Protein AF-A0A3N5U296-F1 (afdb_monomer)

Foldseek 3Di:
DDWDQFLNDIFDADPVGDTPCVVPDDPRRVCRVCVVVVNPPDDPVNVVVD

Sequence (50 aa):
MAKQSLGGVEIEVDEDGFIQEPDKWSKAVAEDLAKVENASPMGENHWKIV

Radius of gyration: 10.75 Å; Cα contacts (8 Å, |Δi|>4): 58; chains: 1; bounding box: 21×18×27 Å

Nearest PDB structures (foldseek):
  1ji8-assembly1_A  TM=8.181E-01  e=1.255E-02  Pyrobaculum aerophilum
  2a5w-assembly1_A  TM=7.995E-01  e=2.182E-02  Archaeoglobus fulgidus DSM 4304
  2xsj-assembly1_F  TM=8.165E-01  e=3.474E-01  Desulfomicrobium norvegicum
  3or2-assembly1_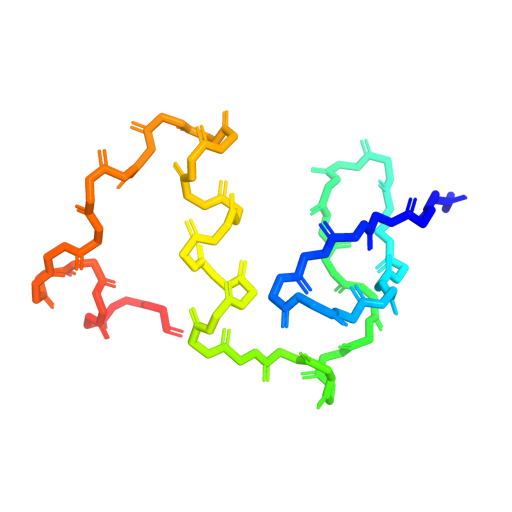F  TM=8.317E-01  e=4.275E-01  Megalodesulfovibrio gigas

Solvent-accessible surface area (backbone atoms only — not comparable to full-atom values): 3151 Å² total; per-residue (Å²): 116,48,76,44,82,37,54,91,40,83,41,47,21,45,92,88,66,49,73,73,53,72,88,71,66,45,73,51,28,53,54,47,49,21,57,74,70,73,52,55,78,78,48,74,74,55,67,75,74,111

Structure (mmCIF, N/CA/C/O backbone):
data_AF-A0A3N5U296-F1
#
_entry.id   AF-A0A3N5U296-F1
#
loop_
_atom_site.group_PDB
_atom_site.id
_atom_site.type_symbol
_atom_site.label_atom_id
_atom_site.label_alt_id
_atom_site.label_comp_id
_atom_site.label_asym_id
_atom_site.label_entity_id
_atom_site.label_seq_id
_atom_site.pdbx_PDB_ins_code
_atom_site.Cartn_x
_atom_site.Cartn_y
_atom_site.Cartn_z
_atom_site.occupancy
_atom_site.B_iso_or_equiv
_atom_site.auth_seq_id
_atom_site.auth_comp_id
_atom_site.auth_asym_id
_atom_site.auth_atom_id
_atom_site.pdbx_PDB_model_num
ATOM 1 N N . MET A 1 1 ? -1.030 4.393 18.213 1.00 80.19 1 MET A N 1
ATOM 2 C CA . MET A 1 1 ? -1.847 4.053 17.032 1.00 80.19 1 MET A CA 1
ATOM 3 C C . MET A 1 1 ? -2.309 5.329 16.351 1.00 80.19 1 MET A C 1
ATOM 5 O O . MET A 1 1 ? -2.991 6.137 16.980 1.00 80.19 1 MET A O 1
ATOM 9 N N . ALA A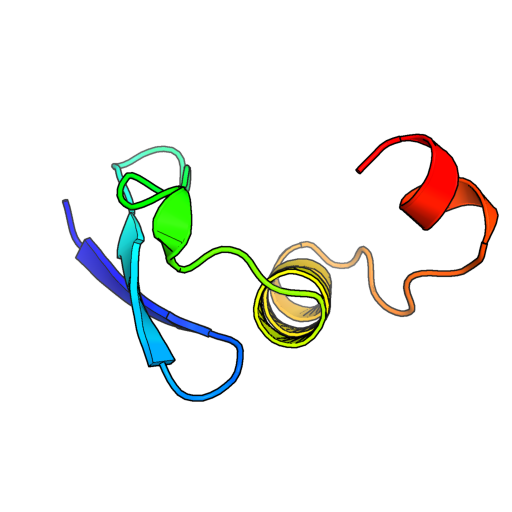 1 2 ? -1.901 5.536 15.105 1.00 92.31 2 ALA A N 1
ATOM 10 C CA . ALA A 1 2 ? -2.335 6.639 14.253 1.00 92.31 2 ALA A CA 1
ATOM 11 C C . ALA A 1 2 ? -3.017 6.076 13.004 1.00 92.31 2 ALA A C 1
ATOM 13 O O . ALA A 1 2 ? -2.826 4.914 12.660 1.00 92.31 2 ALA A O 1
ATOM 14 N N . LYS A 1 3 ? -3.816 6.892 12.317 1.00 94.81 3 LYS A N 1
ATOM 15 C CA . LYS A 1 3 ? -4.442 6.490 11.057 1.00 94.81 3 LYS A CA 1
ATOM 16 C C . LYS A 1 3 ? -3.792 7.209 9.888 1.00 94.81 3 LYS A C 1
ATOM 18 O O . LYS A 1 3 ? -3.620 8.427 9.938 1.00 94.81 3 LYS A O 1
ATOM 23 N N . GLN A 1 4 ? -3.449 6.460 8.848 1.00 94.44 4 GLN A N 1
ATOM 24 C CA . GLN A 1 4 ? -2.851 6.978 7.622 1.00 94.44 4 GLN A CA 1
ATOM 25 C C . GLN A 1 4 ? -3.720 6.646 6.410 1.00 94.44 4 GLN A C 1
ATOM 27 O O . GLN A 1 4 ? -4.337 5.586 6.338 1.00 94.44 4 GLN A O 1
ATOM 32 N N . SER A 1 5 ? -3.762 7.572 5.452 1.00 96.19 5 SER A N 1
ATOM 33 C CA . SER A 1 5 ? -4.410 7.358 4.158 1.00 96.19 5 SER A CA 1
ATOM 34 C C . SER A 1 5 ? -3.387 6.782 3.181 1.00 96.19 5 SER A C 1
ATOM 36 O O . SER A 1 5 ? -2.560 7.530 2.661 1.00 96.19 5 SER A O 1
ATOM 38 N N . LEU A 1 6 ? -3.457 5.477 2.920 1.00 95.75 6 LEU A N 1
ATOM 39 C CA . LEU A 1 6 ? -2.564 4.749 2.013 1.00 95.75 6 LEU A CA 1
ATOM 40 C C . LEU A 1 6 ? -3.400 3.930 1.030 1.00 95.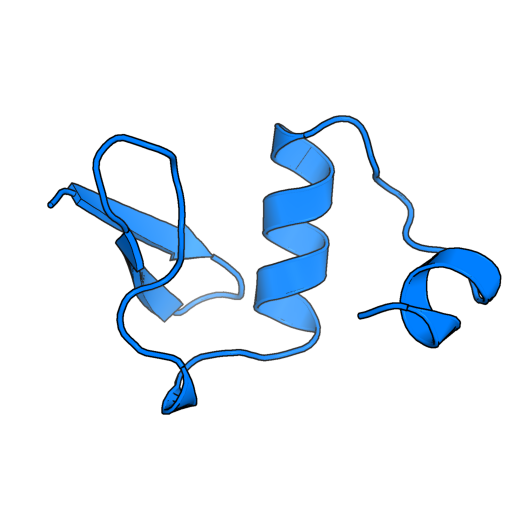75 6 LEU A C 1
ATOM 42 O O . LEU A 1 6 ? -4.381 3.301 1.419 1.00 95.75 6 LEU A O 1
ATOM 46 N N . GLY A 1 7 ? -3.051 3.940 -0.256 1.00 95.69 7 GLY A N 1
ATOM 47 C CA . GLY A 1 7 ? -3.763 3.164 -1.274 1.00 95.69 7 GLY A CA 1
ATOM 48 C C . GLY A 1 7 ? -5.248 3.524 -1.411 1.00 95.69 7 GLY A C 1
ATOM 49 O O . GLY A 1 7 ? -6.042 2.694 -1.849 1.00 95.69 7 GLY A O 1
ATOM 50 N N . GLY A 1 8 ? -5.633 4.741 -1.009 1.00 96.44 8 GLY A N 1
ATOM 51 C CA . GLY A 1 8 ? -7.021 5.214 -1.016 1.00 96.44 8 GLY A CA 1
ATOM 52 C C . GLY A 1 8 ? -7.894 4.706 0.138 1.00 96.44 8 GLY A C 1
ATOM 53 O O . GLY A 1 8 ? -9.102 4.934 0.112 1.00 96.44 8 GLY A O 1
ATOM 54 N N . VAL A 1 9 ? -7.312 4.041 1.141 1.00 96.56 9 VAL A N 1
ATOM 55 C CA . VAL A 1 9 ? -8.010 3.576 2.347 1.00 96.56 9 VAL A CA 1
ATOM 56 C C . VAL A 1 9 ? -7.357 4.131 3.611 1.00 96.56 9 VAL A C 1
ATOM 58 O O . VAL A 1 9 ? -6.183 4.493 3.626 1.00 96.56 9 VAL A O 1
ATOM 61 N N . GLU A 1 10 ? -8.136 4.202 4.686 1.00 97.56 10 GLU A N 1
ATOM 62 C CA . GLU A 1 10 ? -7.651 4.584 6.011 1.00 97.56 10 GLU A CA 1
ATOM 63 C C . GLU A 1 10 ? -7.176 3.327 6.755 1.00 97.56 10 GLU A C 1
ATOM 65 O O . GLU A 1 10 ? -7.961 2.391 6.949 1.00 97.56 10 GLU A O 1
ATOM 70 N N . ILE A 1 11 ? -5.898 3.303 7.139 1.00 96.56 11 ILE A N 1
ATOM 71 C CA . ILE A 1 11 ? -5.224 2.169 7.786 1.00 96.56 11 ILE A CA 1
ATOM 72 C C . ILE A 1 11 ? -4.652 2.601 9.135 1.00 96.56 11 ILE A C 1
ATOM 74 O O . ILE A 1 11 ? -4.048 3.670 9.247 1.00 96.56 11 ILE A O 1
ATOM 78 N N . GLU A 1 12 ? -4.836 1.766 10.155 1.00 97.69 12 GLU A N 1
ATOM 79 C CA . GLU A 1 12 ? -4.194 1.924 11.459 1.00 97.69 12 GLU A CA 1
ATOM 80 C C . GLU A 1 12 ? -2.722 1.485 11.421 1.00 97.69 12 GLU A C 1
ATOM 82 O O . GLU A 1 12 ? -2.394 0.378 10.987 1.00 97.69 12 GLU A O 1
ATOM 87 N N . VAL A 1 13 ? -1.839 2.367 11.895 1.00 95.00 13 VAL A N 1
ATOM 88 C CA . VAL A 1 13 ? -0.401 2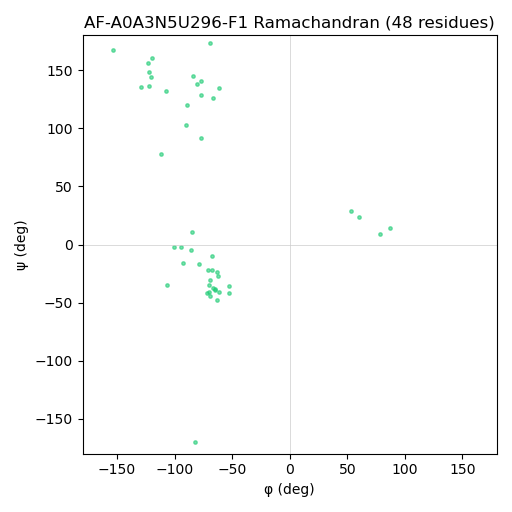.130 12.057 1.00 95.00 13 VAL A CA 1
ATOM 89 C C . VAL A 1 13 ? 0.026 2.339 13.510 1.00 95.00 13 VAL A C 1
ATOM 91 O O . VAL A 1 13 ? -0.548 3.169 14.231 1.00 95.00 13 VAL A O 1
ATOM 94 N N . ASP A 1 14 ? 1.031 1.591 13.955 1.00 95.75 14 ASP A N 1
ATOM 95 C CA . ASP A 1 14 ? 1.644 1.788 15.271 1.00 95.75 14 ASP A CA 1
ATOM 96 C C . ASP A 1 14 ? 2.693 2.918 15.268 1.00 95.75 14 ASP A C 1
ATOM 98 O O . ASP A 1 14 ? 2.761 3.732 14.347 1.00 95.75 14 ASP A O 1
ATOM 102 N N . GLU A 1 15 ? 3.449 3.030 16.361 1.00 94.69 15 GLU A N 1
ATOM 103 C CA . GLU A 1 15 ? 4.464 4.073 16.558 1.00 94.69 15 GLU A CA 1
ATOM 104 C C . GLU A 1 15 ? 5.702 3.881 15.673 1.00 94.69 15 GLU A C 1
ATOM 106 O O . GLU A 1 15 ? 6.388 4.858 15.375 1.00 94.69 15 GLU A O 1
ATOM 111 N N . ASP A 1 16 ? 5.939 2.653 15.211 1.00 91.94 16 ASP A N 1
ATOM 112 C CA . ASP A 1 16 ? 7.048 2.292 14.331 1.00 91.94 16 ASP A CA 1
ATOM 113 C C . ASP A 1 16 ? 6.632 2.312 12.845 1.00 91.94 16 ASP A C 1
ATOM 115 O O . ASP A 1 16 ? 7.460 2.103 11.958 1.00 91.94 16 ASP A O 1
ATOM 119 N N . GLY A 1 17 ? 5.355 2.591 12.555 1.00 89.38 17 GLY A N 1
ATOM 120 C CA . GLY A 1 17 ? 4.812 2.6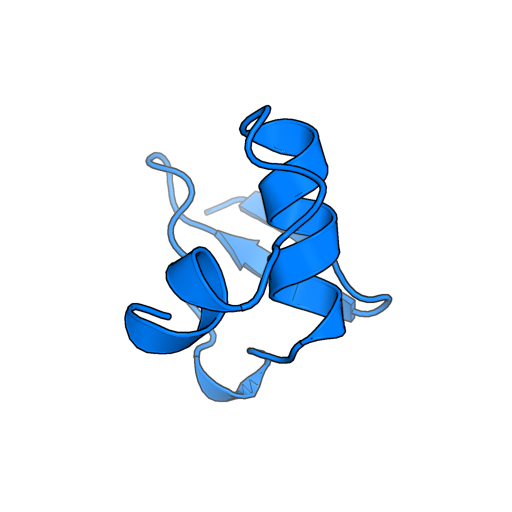77 11.200 1.00 89.38 17 GLY A CA 1
ATOM 121 C C . GLY A 1 17 ? 4.345 1.342 10.618 1.00 89.38 17 GLY A C 1
ATOM 122 O O . GLY A 1 17 ? 4.094 1.264 9.413 1.00 89.38 17 GLY A O 1
ATOM 123 N N . PHE A 1 18 ? 4.189 0.292 11.431 1.00 93.38 18 PHE A N 1
ATOM 124 C CA . PHE A 1 18 ? 3.664 -0.986 10.953 1.00 93.38 18 PHE A CA 1
ATOM 125 C C . PHE A 1 18 ? 2.142 -0.971 10.856 1.00 93.38 18 PHE A C 1
ATOM 127 O O . PHE A 1 18 ? 1.440 -0.502 11.755 1.00 93.38 18 PHE A O 1
ATOM 134 N N . ILE A 1 19 ? 1.629 -1.552 9.771 1.00 95.44 19 ILE A N 1
ATOM 135 C CA . ILE A 1 19 ? 0.197 -1.744 9.529 1.00 95.44 19 ILE A CA 1
ATOM 136 C C . ILE A 1 19 ? -0.378 -2.731 10.550 1.00 95.44 19 ILE A C 1
ATOM 138 O O . ILE A 1 19 ? 0.088 -3.864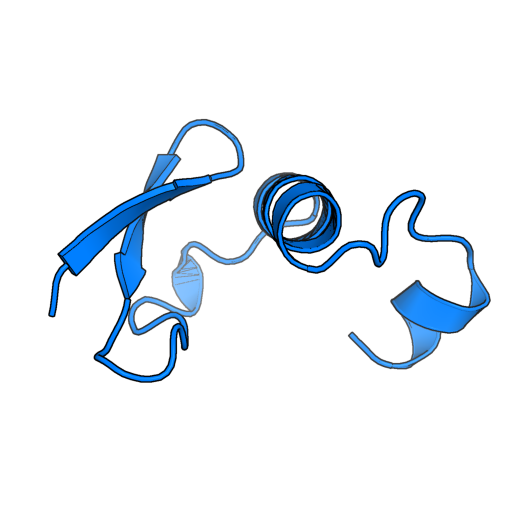 10.653 1.00 95.44 19 ILE A O 1
ATOM 142 N N . GLN A 1 20 ? -1.435 -2.319 11.247 1.00 97.56 20 GLN A N 1
ATOM 143 C CA . GLN A 1 20 ? -2.136 -3.136 12.245 1.00 97.56 20 GLN A CA 1
ATOM 144 C C . GLN A 1 20 ? -3.327 -3.910 11.657 1.00 97.56 20 GLN A C 1
ATOM 146 O O . GLN A 1 20 ? -3.814 -4.863 12.261 1.00 97.56 20 GLN A O 1
ATOM 151 N N . GLU A 1 21 ? -3.781 -3.518 10.464 1.00 96.69 21 GLU A N 1
ATOM 152 C CA . GLU A 1 21 ? -4.918 -4.102 9.742 1.00 96.69 21 GLU A CA 1
ATOM 153 C C . GLU A 1 21 ? -4.418 -4.832 8.477 1.00 96.69 21 GLU A C 1
ATOM 155 O O . GLU A 1 21 ? -4.469 -4.277 7.373 1.00 96.69 21 GLU A O 1
ATOM 160 N N . PRO A 1 22 ? -3.864 -6.056 8.603 1.00 95.69 22 PRO A N 1
ATOM 161 C CA . PRO A 1 22 ? -3.216 -6.756 7.489 1.00 95.69 22 PRO A CA 1
ATOM 162 C C . PRO A 1 22 ? -4.174 -7.095 6.339 1.00 95.69 22 PRO A C 1
ATOM 164 O O . PRO A 1 22 ? -3.744 -7.231 5.198 1.00 95.69 22 PRO A O 1
ATOM 167 N N . ASP A 1 23 ? -5.474 -7.194 6.608 1.00 97.31 23 ASP A N 1
ATOM 168 C CA . ASP A 1 23 ? -6.527 -7.400 5.612 1.00 97.31 23 ASP A CA 1
ATOM 169 C C . ASP A 1 23 ? -6.719 -6.198 4.673 1.00 97.31 23 ASP A C 1
ATOM 171 O O . ASP A 1 23 ? -7.207 -6.364 3.555 1.00 97.31 23 ASP A O 1
ATOM 175 N N . LYS A 1 24 ? -6.290 -4.999 5.08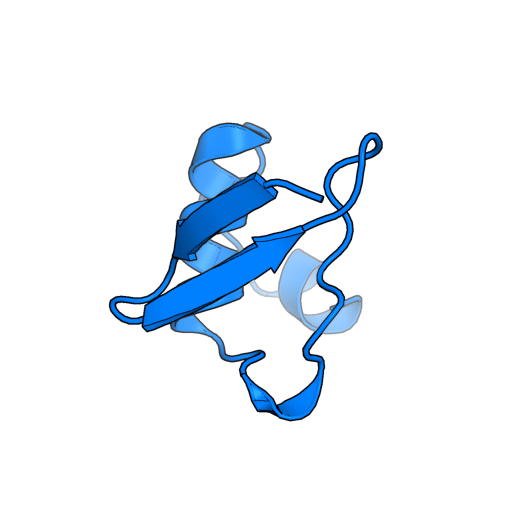9 1.00 96.81 24 LYS A N 1
ATOM 176 C CA . LYS A 1 24 ? -6.295 -3.793 4.250 1.00 96.81 24 LYS A CA 1
ATOM 177 C C . LYS A 1 24 ? -5.051 -3.658 3.376 1.00 96.81 24 LYS A C 1
ATOM 179 O O . LYS A 1 24 ? -4.978 -2.730 2.565 1.00 96.81 24 LYS A O 1
ATOM 184 N N . TRP A 1 25 ? -4.070 -4.552 3.515 1.00 96.62 25 TRP A N 1
ATOM 185 C CA . TRP A 1 25 ? -2.873 -4.524 2.684 1.00 96.62 25 TRP A CA 1
ATOM 186 C C . TRP A 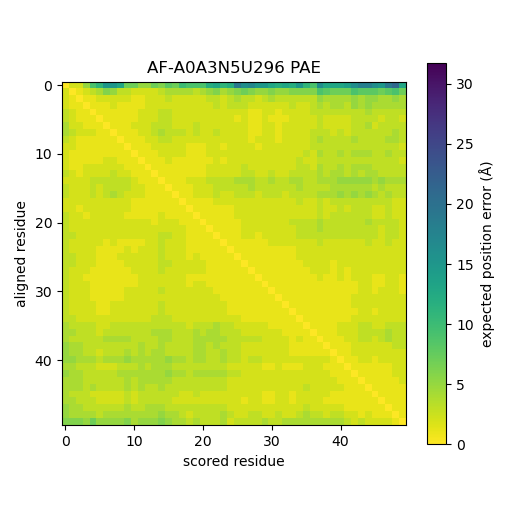1 25 ? -3.233 -4.712 1.206 1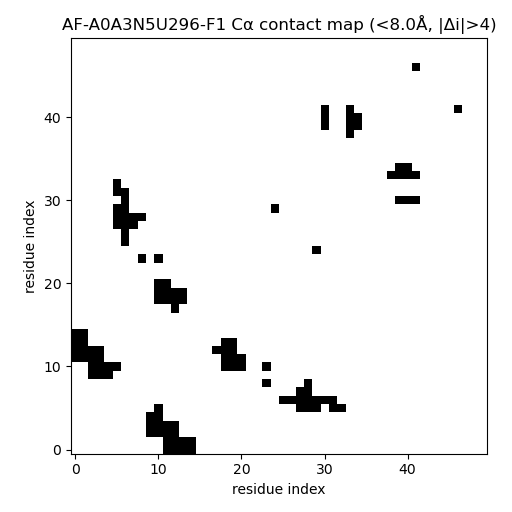.00 96.62 25 TRP A C 1
ATOM 188 O O . TRP A 1 25 ? -4.016 -5.582 0.823 1.00 96.62 25 TRP A O 1
ATOM 198 N N . SER A 1 26 ? -2.639 -3.888 0.347 1.00 97.06 26 SER A N 1
ATOM 199 C CA . SER A 1 26 ? -2.791 -4.005 -1.098 1.00 97.06 26 SER A CA 1
ATOM 200 C C . SER A 1 26 ? -1.579 -3.433 -1.819 1.00 97.06 26 SER A C 1
ATOM 202 O O . SER A 1 26 ? -0.785 -2.681 -1.250 1.00 97.06 26 SER A O 1
ATOM 204 N N . LYS A 1 27 ? -1.482 -3.715 -3.122 1.00 97.19 27 LYS A N 1
ATOM 205 C CA . LYS A 1 27 ? -0.449 -3.122 -3.977 1.00 97.19 27 LYS A CA 1
ATOM 206 C C . LYS A 1 27 ? -0.428 -1.591 -3.879 1.00 97.19 27 LYS A C 1
ATOM 208 O O . LYS A 1 27 ? 0.642 -1.004 -3.800 1.00 97.19 27 LYS A O 1
ATOM 213 N N . ALA A 1 28 ? -1.597 -0.950 -3.860 1.00 97.62 28 ALA A N 1
ATOM 214 C CA . ALA A 1 28 ? -1.697 0.506 -3.783 1.00 97.62 28 ALA A CA 1
ATOM 215 C C . ALA A 1 28 ? -1.186 1.054 -2.440 1.00 97.62 28 ALA A C 1
ATOM 217 O O . ALA A 1 28 ? -0.529 2.090 -2.414 1.00 97.62 28 ALA A O 1
ATOM 218 N N . VAL A 1 29 ? -1.441 0.334 -1.342 1.00 97.00 29 VAL A N 1
ATOM 219 C CA . VAL A 1 29 ? -0.942 0.686 -0.004 1.00 97.00 29 VAL A CA 1
ATOM 220 C C . VAL A 1 29 ? 0.582 0.631 0.032 1.00 97.00 29 VAL A C 1
ATOM 222 O O . VAL A 1 29 ? 1.214 1.585 0.475 1.00 97.00 29 VAL A O 1
ATOM 225 N N . ALA A 1 30 ? 1.176 -0.450 -0.479 1.00 96.62 30 ALA A N 1
ATOM 226 C CA . ALA A 1 30 ? 2.628 -0.602 -0.511 1.00 96.62 30 ALA A CA 1
ATOM 227 C C . ALA A 1 30 ? 3.311 0.443 -1.416 1.00 96.62 30 ALA A C 1
ATOM 229 O O . ALA A 1 30 ? 4.337 0.992 -1.029 1.00 96.62 30 ALA A O 1
ATOM 230 N N . GLU A 1 31 ? 2.725 0.788 -2.569 1.00 97.38 31 GLU A N 1
ATOM 231 C CA . GLU A 1 31 ? 3.259 1.842 -3.449 1.00 97.38 31 GLU A CA 1
ATOM 232 C C . GLU A 1 31 ? 3.210 3.235 -2.797 1.00 97.38 31 GLU A C 1
ATOM 234 O O . GLU A 1 31 ? 4.139 4.025 -2.961 1.00 97.38 31 GLU A O 1
ATOM 239 N N . ASP A 1 32 ? 2.150 3.559 -2.049 1.00 96.75 32 ASP A N 1
ATOM 240 C CA . ASP A 1 32 ? 2.080 4.827 -1.313 1.00 96.75 32 ASP A CA 1
ATOM 241 C C . ASP A 1 32 ? 3.061 4.858 -0.139 1.00 96.75 32 ASP A C 1
ATOM 243 O O . ASP A 1 32 ? 3.759 5.858 0.040 1.00 96.75 32 ASP A O 1
ATOM 247 N N . LEU A 1 33 ? 3.192 3.754 0.601 1.00 95.19 33 LEU A N 1
ATOM 248 C CA . LEU A 1 33 ? 4.181 3.632 1.673 1.00 95.19 33 LEU A CA 1
ATOM 249 C C . LEU A 1 33 ? 5.612 3.770 1.127 1.00 95.19 33 LEU A C 1
ATOM 251 O O . LEU A 1 33 ? 6.429 4.496 1.688 1.00 95.19 33 LEU A O 1
ATOM 255 N N . ALA A 1 34 ? 5.903 3.172 -0.031 1.00 96.25 34 ALA A N 1
ATOM 256 C CA . ALA A 1 34 ? 7.207 3.276 -0.680 1.00 96.25 34 ALA A CA 1
ATOM 257 C C . ALA A 1 34 ? 7.576 4.716 -1.082 1.00 96.25 34 ALA A C 1
ATOM 259 O O . ALA A 1 34 ? 8.761 5.048 -1.141 1.00 96.25 34 ALA A O 1
ATOM 260 N N . LYS A 1 35 ? 6.601 5.599 -1.341 1.00 95.12 35 LYS A N 1
ATOM 261 C CA . LYS A 1 35 ? 6.874 7.029 -1.581 1.00 95.12 35 LYS A CA 1
ATOM 262 C C . LYS A 1 35 ? 7.334 7.742 -0.310 1.00 95.12 35 LYS A C 1
ATOM 264 O O . LYS A 1 35 ? 8.168 8.636 -0.409 1.00 95.12 35 LYS A O 1
ATOM 269 N N . VAL A 1 36 ? 6.807 7.355 0.852 1.00 91.69 36 VAL A N 1
ATOM 270 C CA . VAL A 1 36 ? 7.190 7.918 2.158 1.00 91.69 36 VAL A CA 1
ATOM 271 C C . VAL A 1 36 ? 8.587 7.440 2.559 1.00 91.69 36 VAL A C 1
ATOM 273 O O . VAL A 1 36 ? 9.421 8.242 2.968 1.00 91.69 36 VAL A O 1
ATOM 276 N N . GLU A 1 37 ? 8.880 6.160 2.329 1.00 92.00 37 GLU A N 1
ATOM 277 C CA . GLU A 1 37 ? 10.141 5.512 2.716 1.00 92.00 37 GLU A CA 1
ATOM 278 C C . GLU A 1 37 ? 11.282 5.680 1.693 1.00 92.00 37 GLU A C 1
ATOM 280 O O . GLU A 1 37 ? 12.317 5.023 1.787 1.00 92.00 37 GLU A O 1
ATOM 285 N N . ASN A 1 38 ? 11.119 6.547 0.685 1.00 93.69 38 ASN A N 1
ATOM 286 C CA . ASN A 1 38 ? 12.073 6.718 -0.423 1.00 93.69 38 ASN A CA 1
ATOM 287 C C . ASN A 1 38 ? 12.435 5.398 -1.148 1.00 93.69 38 ASN A C 1
ATOM 289 O O . ASN A 1 38 ? 13.522 5.265 -1.710 1.00 93.69 38 ASN A O 1
ATOM 293 N N . ALA A 1 39 ? 11.515 4.430 -1.158 1.00 94.44 39 ALA A N 1
ATOM 294 C CA . ALA A 1 39 ? 11.637 3.134 -1.832 1.00 94.44 39 ALA A CA 1
ATOM 295 C C . ALA A 1 39 ? 10.891 3.084 -3.184 1.00 94.44 39 ALA A C 1
ATOM 297 O O . ALA A 1 39 ? 10.925 2.079 -3.894 1.00 94.44 39 ALA A O 1
ATOM 298 N N . SER A 1 40 ? 10.201 4.166 -3.552 1.00 96.12 40 SER A N 1
ATOM 299 C CA . SER A 1 40 ? 9.529 4.309 -4.843 1.00 96.12 40 SER A CA 1
ATOM 300 C C . SER A 1 40 ? 10.531 4.629 -5.970 1.00 96.12 40 SER A C 1
ATOM 302 O O . SER A 1 40 ? 11.397 5.486 -5.785 1.00 96.12 40 SER A O 1
ATOM 304 N N . PRO A 1 41 ? 10.373 4.056 -7.182 1.00 96.00 41 PRO A N 1
ATOM 305 C CA . PRO A 1 41 ? 9.325 3.112 -7.580 1.00 96.00 41 PRO A CA 1
ATOM 306 C C . PRO A 1 41 ? 9.648 1.658 -7.198 1.00 96.00 41 PRO A C 1
ATOM 308 O O . PRO A 1 41 ? 10.786 1.197 -7.329 1.00 96.00 41 PRO A O 1
ATOM 311 N N . MET A 1 42 ? 8.621 0.888 -6.829 1.00 97.31 42 MET A N 1
ATOM 312 C CA . MET A 1 42 ? 8.780 -0.533 -6.519 1.00 97.31 42 MET A CA 1
ATOM 313 C C . MET A 1 42 ? 8.913 -1.374 -7.799 1.00 97.31 42 MET A C 1
ATOM 315 O O . MET A 1 42 ? 7.935 -1.831 -8.390 1.00 97.31 42 MET A O 1
ATOM 319 N N . GLY A 1 43 ? 10.153 -1.589 -8.245 1.00 96.69 43 GLY A N 1
ATOM 320 C CA . GLY A 1 43 ? 10.474 -2.546 -9.314 1.00 96.69 43 GLY A CA 1
ATOM 321 C C . GLY A 1 43 ? 10.298 -4.024 -8.921 1.00 96.69 43 GLY A C 1
ATOM 322 O O . GLY A 1 43 ? 10.092 -4.352 -7.754 1.00 96.69 43 GLY A O 1
ATOM 323 N N . GLU A 1 44 ? 10.449 -4.936 -9.890 1.00 97.19 44 GLU A N 1
ATOM 324 C CA . GLU A 1 44 ? 10.230 -6.388 -9.712 1.00 97.19 44 GLU A CA 1
ATOM 325 C C . GLU A 1 44 ? 10.996 -7.005 -8.537 1.00 97.19 44 GLU A C 1
ATOM 327 O O . GLU A 1 44 ? 10.491 -7.908 -7.878 1.00 97.19 44 GLU A O 1
ATOM 332 N N . ASN A 1 45 ? 12.216 -6.538 -8.261 1.00 97.38 45 ASN A N 1
ATOM 333 C CA . ASN A 1 45 ? 13.014 -7.083 -7.164 1.00 97.38 45 ASN A CA 1
ATOM 334 C C . ASN A 1 45 ? 12.447 -6.735 -5.783 1.00 97.38 45 ASN A C 1
ATOM 336 O O . ASN A 1 45 ? 12.580 -7.548 -4.875 1.00 97.38 45 ASN A O 1
ATOM 340 N N . HIS A 1 46 ? 11.780 -5.589 -5.627 1.00 97.12 46 HIS A N 1
ATOM 341 C CA . HIS A 1 46 ? 11.105 -5.236 -4.375 1.00 97.12 46 HIS A CA 1
ATOM 342 C C . HIS A 1 46 ? 9.887 -6.141 -4.155 1.00 97.12 46 HIS A C 1
ATOM 344 O O . HIS A 1 46 ? 9.725 -6.722 -3.086 1.00 97.12 46 HIS A O 1
ATOM 350 N N . TRP A 1 47 ? 9.094 -6.359 -5.209 1.00 96.62 47 TRP A N 1
ATOM 351 C CA . TRP A 1 47 ? 7.902 -7.216 -5.179 1.00 96.62 47 TRP A CA 1
ATOM 352 C C . TRP A 1 47 ? 8.180 -8.710 -4.975 1.00 96.62 47 TRP A C 1
ATOM 354 O O . TRP A 1 47 ? 7.247 -9.472 -4.764 1.00 96.62 47 TRP A O 1
ATOM 364 N N . LYS A 1 48 ? 9.441 -9.154 -5.041 1.00 96.62 48 LYS A N 1
ATOM 365 C CA . LYS A 1 48 ? 9.821 -10.526 -4.658 1.00 96.62 48 LYS A CA 1
ATOM 366 C C . LYS A 1 48 ? 9.930 -10.720 -3.143 1.00 96.62 48 LYS A C 1
ATOM 368 O O . LYS A 1 48 ? 10.014 -11.863 -2.705 1.00 96.62 48 LYS A O 1
ATOM 373 N N . ILE A 1 49 ? 10.027 -9.631 -2.379 1.00 94.69 49 ILE A N 1
ATOM 374 C CA . ILE A 1 49 ? 10.272 -9.649 -0.929 1.00 94.69 49 ILE A CA 1
ATOM 375 C C . ILE A 1 49 ? 9.004 -9.291 -0.149 1.00 94.69 49 ILE A C 1
ATOM 377 O O . ILE A 1 49 ? 8.802 -9.811 0.944 1.00 94.69 49 ILE A O 1
ATOM 381 N N . VAL A 1 50 ? 8.190 -8.396 -0.711 1.00 92.25 50 VAL A N 1
ATOM 382 C CA . VAL A 1 50 ? 6.908 -7.942 -0.155 1.00 92.25 50 VAL A CA 1
ATOM 383 C C . VAL A 1 50 ? 5.847 -9.025 -0.278 1.00 92.25 50 VAL A C 1
ATOM 385 O O . VAL A 1 50 ? 5.163 -9.271 0.737 1.00 92.25 50 VAL A O 1
#

Secondary structure (DSSP, 8-state):
-EEEEETTEEEEE-TT--BS-GGG--HHHHHHHHHHTT--S--HHHHTT-

Mean predicted aligned error: 2.42 Å

pLDDT: mean 95.33, std 2.84, range [80.19, 97.69]